Protein AF-M0CV07-F1 (afdb_monomer)

Solvent-accessible surface area (backbone atoms only — not comparable to full-atom values): 6206 Å² total; per-residue (Å²): 136,77,86,66,75,60,74,77,75,52,49,67,61,52,50,53,52,54,54,72,73,46,84,64,43,80,46,78,39,77,52,39,69,82,63,46,51,57,53,55,58,57,44,60,37,77,94,36,38,83,41,36,40,38,36,39,58,52,60,93,46,68,66,61,40,54,72,29,34,51,72,66,55,49,51,51,49,53,57,33,34,78,72,71,34,29,45,78,32,77,49,70,67,58,43,51,54,56,51,54,55,50,64,78,73,108

Organism: NCBI:txid1227487

pLDDT: mean 89.31, std 11.96, range [41.94, 97.12]

Mean predicted aligned error: 5.39 Å

Radius of gyration: 15.45 Å; Cα contacts (8 Å, |Δi|>4): 89; chains: 1; bounding box: 53×27×34 Å

Nearest PDB structures (foldseek):
  6n8k-assembly1_b  TM=4.224E-01  e=8.595E-01  Saccharomyces cerevisiae S288C
  3h1f-assembly1_A  TM=4.923E-01  e=4.258E+00  Helicobacter pylori 26695
  3h1e-assembly1_A  TM=5.001E-01  e=7.760E+00  Helicobacter pylori 26695
  3bre-assembly1_B  TM=3.076E-01  e=8.867E+00  Pseudomonas aeruginosa PAO1

Secondary structure (DSSP, 8-state):
------TTTTHHHHHHHHHHH-SSEEEEES--TTTHHHHHHHHTSHHHHTTEEEEEE--SSHHHHHHH--HHHHHHHHHHHHTTSEEEESSHHHHHHHHHHHHTT-

Structure (mmCIF, N/CA/C/O backbone):
data_AF-M0CV07-F1
#
_entry.id   AF-M0CV07-F1
#
loop_
_atom_site.group_PDB
_atom_site.id
_atom_site.type_symbol
_atom_site.label_atom_id
_atom_site.label_alt_id
_atom_site.label_comp_id
_atom_site.label_asym_id
_atom_site.label_entity_id
_atom_site.label_seq_id
_atom_site.pdbx_PDB_ins_code
_atom_site.Cartn_x
_atom_site.Cartn_y
_atom_site.Cartn_z
_atom_site.occupancy
_atom_site.B_iso_or_equiv
_atom_site.auth_seq_id
_atom_site.auth_comp_id
_atom_site.auth_asym_id
_atom_site.auth_atom_id
_atom_site.pdbx_PDB_model_num
ATOM 1 N N . MET A 1 1 ? -36.889 4.716 -19.869 1.00 41.94 1 MET A N 1
ATOM 2 C CA . MET A 1 1 ? -36.852 3.315 -19.419 1.00 41.94 1 MET A CA 1
ATOM 3 C C . MET A 1 1 ? -35.384 3.005 -19.248 1.00 41.94 1 MET A C 1
ATOM 5 O O . MET A 1 1 ? -34.702 2.878 -20.249 1.00 41.94 1 MET A O 1
ATOM 9 N N . GLU A 1 2 ? -34.942 3.081 -17.992 1.00 49.91 2 GLU A N 1
ATOM 10 C CA . GLU A 1 2 ? -33.685 2.538 -17.466 1.00 49.91 2 GLU A CA 1
ATOM 11 C C . GLU A 1 2 ? -32.380 2.882 -18.209 1.00 49.91 2 GLU A C 1
ATOM 13 O O . GLU A 1 2 ? -31.745 2.026 -18.813 1.00 49.91 2 GLU A O 1
ATOM 18 N N . ASP A 1 3 ? -31.899 4.117 -18.009 1.00 53.09 3 ASP A N 1
ATOM 19 C CA . ASP A 1 3 ? -30.475 4.294 -17.697 1.00 53.09 3 ASP A CA 1
ATOM 20 C C . ASP A 1 3 ? -30.264 3.650 -16.320 1.00 53.09 3 ASP A C 1
ATOM 22 O O . ASP A 1 3 ? -30.369 4.298 -15.274 1.00 53.09 3 ASP A O 1
ATOM 26 N N . VAL A 1 4 ? -30.102 2.325 -16.303 1.00 58.41 4 VAL A N 1
ATOM 27 C CA . VAL A 1 4 ? -29.539 1.652 -15.137 1.00 58.41 4 VAL A CA 1
ATOM 28 C C . VAL A 1 4 ? -28.161 2.269 -14.982 1.00 58.41 4 VAL A C 1
ATOM 30 O O . VAL A 1 4 ? -27.299 2.021 -15.818 1.00 58.41 4 VAL A O 1
ATOM 33 N N . PHE A 1 5 ? -27.994 3.116 -13.962 1.00 54.97 5 PHE A N 1
ATOM 34 C CA . PHE A 1 5 ? -26.694 3.583 -13.489 1.00 54.97 5 PHE A CA 1
ATOM 35 C C . PHE A 1 5 ? -25.742 2.395 -13.570 1.00 54.97 5 PHE A C 1
ATOM 37 O O . PHE A 1 5 ? -25.956 1.398 -12.866 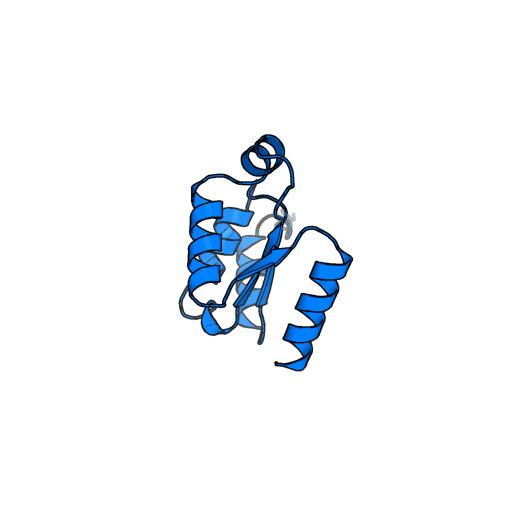1.00 54.97 5 PHE A O 1
ATOM 44 N N . ASP A 1 6 ? -24.765 2.453 -14.474 1.00 59.91 6 ASP A N 1
ATOM 45 C CA . ASP A 1 6 ? -23.784 1.393 -14.559 1.00 59.91 6 ASP A CA 1
ATOM 46 C C . ASP A 1 6 ? -23.056 1.420 -13.221 1.00 59.91 6 ASP A C 1
ATOM 48 O O . ASP A 1 6 ? -22.312 2.338 -12.885 1.00 59.91 6 ASP A O 1
ATOM 52 N N . PHE A 1 7 ? -23.348 0.434 -12.381 1.00 52.28 7 PHE A N 1
ATOM 53 C CA . PHE A 1 7 ? -22.805 0.364 -11.038 1.00 52.28 7 PHE A CA 1
ATOM 54 C C . PHE A 1 7 ? -21.274 0.260 -11.074 1.00 52.28 7 PHE A C 1
ATOM 56 O O . PHE A 1 7 ? -20.639 0.414 -10.031 1.00 52.28 7 PHE A O 1
ATOM 63 N N . THR A 1 8 ? -20.665 -0.038 -12.224 1.00 56.88 8 THR A N 1
ATOM 64 C CA . THR A 1 8 ? -19.213 0.018 -12.405 1.00 56.88 8 THR A CA 1
ATOM 65 C C . THR A 1 8 ? -18.667 1.452 -12.487 1.00 56.88 8 THR A C 1
ATOM 67 O O . THR A 1 8 ? -17.499 1.646 -12.157 1.00 56.88 8 THR A O 1
ATOM 70 N N . GLU A 1 9 ? -19.489 2.463 -12.800 1.00 64.19 9 GLU A N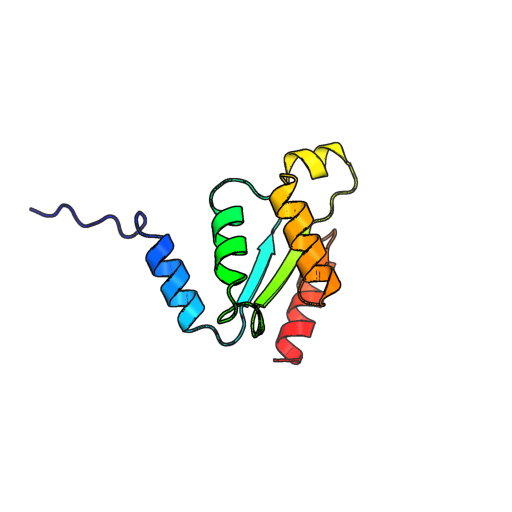 1
ATOM 71 C CA . GLU A 1 9 ? -19.050 3.864 -12.915 1.00 64.19 9 GLU A CA 1
ATOM 72 C C . GLU A 1 9 ? -18.750 4.520 -11.560 1.00 64.19 9 GLU A C 1
ATOM 74 O O . GLU A 1 9 ? -17.808 5.306 -11.453 1.00 64.19 9 GLU A O 1
ATOM 79 N N . ASP A 1 10 ? -19.468 4.160 -10.490 1.00 76.56 10 ASP A N 1
ATOM 80 C CA . ASP A 1 10 ? -19.271 4.771 -9.166 1.00 76.56 10 ASP A CA 1
ATOM 81 C C . ASP A 1 10 ? -18.330 3.957 -8.262 1.00 76.56 10 ASP A C 1
ATOM 83 O O . ASP A 1 10 ? -18.608 3.635 -7.098 1.00 76.56 10 ASP A O 1
ATOM 87 N N . TRP A 1 11 ? -17.183 3.577 -8.827 1.00 83.19 11 TRP A N 1
ATOM 88 C CA . TRP A 1 11 ? -16.155 2.813 -8.118 1.00 83.19 11 TRP A CA 1
ATOM 89 C C . TRP A 1 11 ? -15.687 3.537 -6.849 1.00 83.19 11 TRP A C 1
ATOM 91 O O . TRP A 1 11 ? -15.423 2.894 -5.833 1.00 83.19 11 TRP A O 1
ATOM 101 N N . THR A 1 12 ? -15.650 4.875 -6.872 1.00 86.81 12 THR A N 1
ATOM 102 C CA . THR A 1 12 ? -15.196 5.672 -5.727 1.00 86.81 12 THR A CA 1
ATOM 103 C C . THR A 1 12 ? -16.136 5.541 -4.532 1.00 86.81 12 THR A C 1
ATOM 105 O O . THR A 1 12 ? -15.657 5.402 -3.407 1.00 86.81 12 THR A O 1
ATOM 108 N N . ALA A 1 13 ? -17.459 5.544 -4.738 1.00 88.19 13 ALA A N 1
ATOM 109 C CA . ALA A 1 13 ? -18.423 5.357 -3.658 1.00 88.19 13 ALA A CA 1
ATOM 110 C C . ALA A 1 13 ? -18.309 3.954 -3.050 1.00 88.19 13 ALA A C 1
ATOM 112 O O . ALA A 1 13 ? -18.284 3.802 -1.827 1.00 88.19 13 ALA A O 1
ATOM 113 N N . LYS A 1 14 ? -18.162 2.930 -3.898 1.00 88.81 14 LYS A N 1
ATOM 114 C CA . LYS A 1 14 ? -17.979 1.540 -3.459 1.00 88.81 14 LYS A CA 1
ATOM 115 C C . LYS A 1 14 ? -16.694 1.348 -2.673 1.00 88.81 14 LYS A C 1
ATOM 117 O O . LYS A 1 14 ? -16.723 0.732 -1.614 1.00 88.81 14 LYS A O 1
ATOM 122 N N . PHE A 1 15 ? -15.591 1.905 -3.164 1.00 90.62 15 PHE A N 1
ATOM 123 C CA . PHE A 1 15 ? -14.306 1.873 -2.481 1.00 90.62 15 PHE 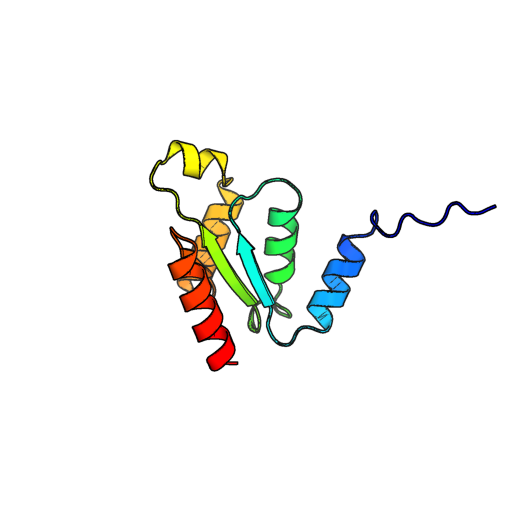A CA 1
ATOM 124 C C . PHE A 1 15 ? -14.418 2.490 -1.085 1.00 90.62 15 PHE A C 1
ATOM 126 O O . PHE A 1 15 ? -14.094 1.838 -0.098 1.00 90.62 15 PHE A O 1
ATOM 133 N N . LYS A 1 16 ? -14.985 3.698 -0.979 1.00 91.81 16 LYS A N 1
ATOM 134 C CA . LYS A 1 16 ? -15.213 4.373 0.309 1.00 91.81 16 LYS A CA 1
ATOM 135 C C . LYS A 1 16 ? -16.060 3.538 1.265 1.00 91.81 16 LYS A C 1
ATO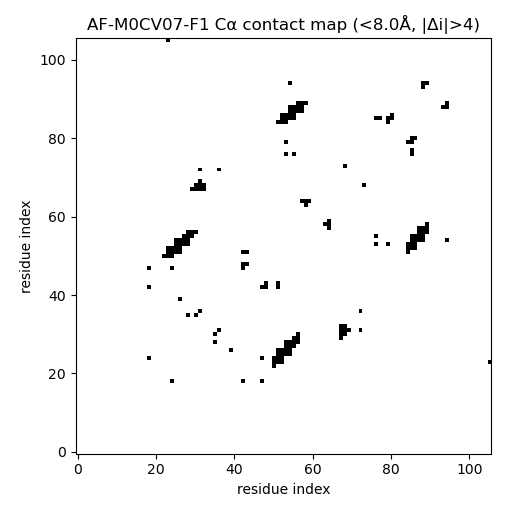M 137 O O . LYS A 1 16 ? -15.723 3.422 2.441 1.00 91.81 16 LYS A O 1
ATOM 142 N N . LEU A 1 17 ? -17.138 2.939 0.760 1.00 92.50 17 LEU A N 1
ATOM 143 C CA . LEU A 1 17 ? -18.015 2.096 1.560 1.00 92.50 17 LEU A CA 1
ATOM 144 C C . LEU A 1 17 ? -17.270 0.855 2.071 1.00 92.50 17 LEU A C 1
ATOM 146 O O . LEU A 1 17 ? -17.300 0.583 3.268 1.00 92.50 17 LEU A O 1
ATOM 150 N N . LEU A 1 18 ? -16.544 0.150 1.200 1.00 92.62 18 LEU A N 1
ATOM 151 C CA . LEU A 1 18 ? -15.744 -1.020 1.578 1.00 92.62 18 LEU A CA 1
ATOM 152 C C . LEU A 1 18 ? -14.697 -0.673 2.633 1.00 92.62 18 LEU A C 1
ATOM 154 O O . LEU A 1 18 ? -14.586 -1.382 3.630 1.00 92.62 18 LEU A O 1
ATOM 158 N N . LEU A 1 19 ? -13.986 0.443 2.453 1.00 94.25 19 LEU A N 1
ATOM 159 C CA . LEU A 1 19 ? -13.041 0.918 3.453 1.00 94.25 19 LEU A CA 1
ATOM 160 C C . LEU A 1 19 ? -13.748 1.160 4.778 1.00 94.25 19 LEU A C 1
ATOM 162 O O . LEU A 1 19 ? -13.269 0.676 5.793 1.00 94.25 19 LEU A O 1
ATOM 166 N N . SER A 1 20 ? -14.888 1.858 4.799 1.00 92.38 20 SER A N 1
ATOM 167 C CA . SER A 1 20 ? -15.596 2.181 6.046 1.00 92.38 20 SER A CA 1
ATOM 168 C C . SER A 1 20 ? -15.883 0.943 6.910 1.00 92.38 20 SER A C 1
ATOM 170 O O . SER A 1 20 ? -15.681 1.004 8.121 1.00 92.38 20 SER A O 1
ATOM 172 N N . TYR A 1 21 ? -16.206 -0.196 6.289 1.00 94.06 21 TYR A N 1
ATOM 173 C CA . TYR A 1 21 ? -16.486 -1.463 6.975 1.00 94.06 21 TYR A CA 1
ATOM 174 C C . TYR A 1 21 ? -15.257 -2.332 7.282 1.00 94.06 21 TYR A C 1
ATOM 176 O O . TYR A 1 21 ? -15.402 -3.338 7.969 1.00 94.06 21 TYR A O 1
ATOM 184 N N . ALA A 1 22 ? -14.069 -2.005 6.774 1.00 93.56 22 ALA A N 1
ATOM 185 C CA . ALA A 1 22 ? -12.893 -2.860 6.917 1.00 93.56 22 ALA A CA 1
ATOM 186 C C . ALA A 1 22 ? -12.167 -2.632 8.251 1.00 93.56 22 ALA A C 1
ATOM 188 O O . ALA A 1 22 ? -11.649 -1.547 8.495 1.00 93.56 22 ALA A O 1
ATOM 189 N N . ASP A 1 23 ? -12.023 -3.651 9.095 1.00 92.12 23 ASP A N 1
ATOM 190 C CA . ASP A 1 23 ? -11.204 -3.533 10.315 1.00 92.12 23 ASP A CA 1
ATOM 191 C C . ASP A 1 23 ? -9.704 -3.431 10.002 1.00 92.12 23 ASP A C 1
ATOM 193 O O . ASP A 1 23 ? -8.937 -2.812 10.736 1.00 92.12 23 ASP A O 1
ATOM 197 N N . THR A 1 24 ? -9.281 -4.019 8.882 1.00 92.12 24 THR A N 1
ATOM 198 C CA . THR A 1 24 ? -7.907 -3.982 8.374 1.00 92.12 24 THR A CA 1
ATOM 199 C C . THR A 1 24 ? -7.928 -3.751 6.870 1.00 92.12 24 THR A C 1
ATOM 201 O O . THR A 1 24 ? -8.673 -4.402 6.139 1.00 92.12 24 THR A O 1
ATOM 204 N N . ILE A 1 25 ? -7.102 -2.819 6.402 1.00 94.69 25 ILE A N 1
ATOM 205 C CA . ILE A 1 25 ? -6.966 -2.461 4.991 1.00 94.69 25 ILE A CA 1
ATOM 206 C C . ILE A 1 25 ? -5.575 -2.887 4.528 1.00 94.69 25 ILE A C 1
ATOM 208 O O . ILE A 1 25 ? -4.563 -2.430 5.059 1.00 94.69 25 ILE A O 1
ATOM 212 N N . VAL A 1 26 ? -5.523 -3.740 3.508 1.00 94.75 26 VAL A N 1
ATOM 213 C CA . VAL A 1 26 ? -4.270 -4.195 2.898 1.00 94.75 26 VAL A CA 1
ATOM 214 C C . VAL A 1 26 ? -4.197 -3.663 1.475 1.00 94.75 26 VAL A C 1
ATOM 216 O O . VAL A 1 26 ? -4.935 -4.114 0.603 1.00 94.75 26 VAL A O 1
ATOM 219 N N . GLY A 1 27 ? -3.321 -2.685 1.244 1.00 94.44 27 GLY A N 1
ATOM 220 C CA . GLY A 1 27 ? -3.063 -2.150 -0.093 1.00 94.44 27 GLY A CA 1
ATOM 221 C C . GLY A 1 27 ? -1.873 -2.861 -0.720 1.00 94.44 27 GLY A C 1
ATOM 222 O O . GLY A 1 27 ? -0.782 -2.778 -0.169 1.00 94.44 27 GLY A O 1
ATOM 223 N N . VAL A 1 28 ? -2.056 -3.540 -1.851 1.00 95.69 28 VAL A N 1
ATOM 224 C CA . VAL A 1 28 ? -0.963 -4.184 -2.597 1.00 95.69 28 VAL A CA 1
ATOM 225 C C . VAL A 1 28 ? -0.802 -3.479 -3.935 1.00 95.69 28 VAL A C 1
ATOM 227 O O . VAL A 1 28 ? -1.741 -3.428 -4.723 1.00 95.69 28 VAL A O 1
ATOM 230 N N . TYR A 1 29 ? 0.389 -2.948 -4.186 1.00 96.00 29 TYR A N 1
ATOM 231 C CA . TYR A 1 29 ? 0.694 -2.135 -5.353 1.00 96.00 29 TYR A CA 1
ATOM 232 C C . TYR A 1 29 ? 1.855 -2.737 -6.140 1.00 96.00 29 TYR A C 1
ATOM 234 O O . TYR A 1 29 ? 2.893 -3.094 -5.577 1.00 96.00 29 TYR A O 1
ATOM 242 N N . GLU A 1 30 ? 1.669 -2.823 -7.453 1.00 96.06 30 GLU A N 1
ATOM 243 C CA . GLU A 1 30 ? 2.714 -3.173 -8.423 1.00 96.06 30 GLU A CA 1
ATOM 244 C C . GLU A 1 30 ? 3.080 -1.984 -9.317 1.00 96.06 30 GLU A C 1
ATOM 246 O O . GLU A 1 30 ? 4.157 -1.980 -9.908 1.00 96.06 30 GLU A O 1
ATOM 251 N N . HIS A 1 31 ? 2.198 -0.983 -9.395 1.00 95.56 31 HIS A N 1
ATOM 252 C CA . HIS A 1 31 ? 2.364 0.248 -10.156 1.00 95.56 31 HIS A CA 1
ATOM 253 C C . HIS A 1 31 ? 1.432 1.353 -9.627 1.00 95.56 31 HIS A C 1
ATOM 255 O O . HIS A 1 31 ? 0.522 1.110 -8.834 1.00 95.56 31 HIS A O 1
ATOM 261 N N . SER A 1 32 ? 1.624 2.576 -10.118 1.00 94.69 32 SER A N 1
ATOM 262 C CA . SER A 1 32 ? 0.853 3.776 -9.751 1.00 94.69 32 SER A CA 1
ATOM 263 C C . SER A 1 32 ? -0.139 4.248 -10.822 1.00 94.69 32 SER A C 1
ATOM 265 O O . SER A 1 32 ? -0.766 5.294 -10.662 1.00 94.69 32 SER A O 1
ATOM 267 N N . HIS A 1 33 ? -0.277 3.512 -11.927 1.00 92.38 33 HIS A N 1
ATOM 268 C CA . HIS A 1 33 ? -1.162 3.894 -13.030 1.00 92.38 33 HIS A CA 1
ATOM 269 C C . HIS A 1 33 ? -2.645 3.948 -12.629 1.00 92.38 33 HIS A 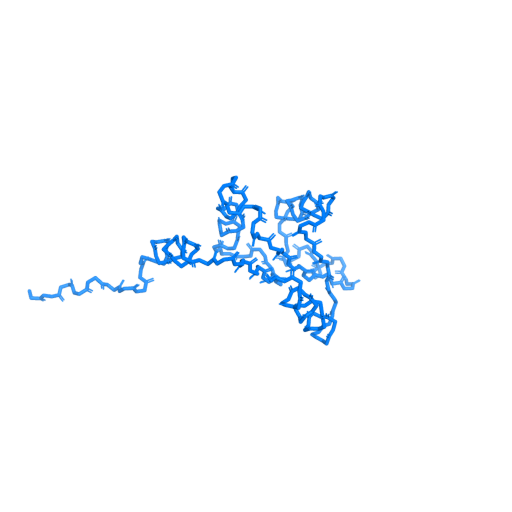C 1
ATOM 271 O O . HIS A 1 33 ? -3.102 3.203 -11.764 1.00 92.38 33 HIS A O 1
ATOM 277 N N . GLY A 1 34 ? -3.415 4.803 -13.306 1.00 87.44 34 GLY A N 1
ATOM 278 C CA . GLY A 1 34 ? -4.863 4.896 -13.115 1.00 87.44 34 GLY A CA 1
ATOM 279 C C . GLY A 1 34 ? -5.262 5.426 -11.733 1.00 87.44 34 GLY A C 1
ATOM 280 O O . GLY A 1 34 ? -4.744 6.439 -11.267 1.00 87.44 34 GLY A O 1
ATOM 281 N N . GLY A 1 35 ? -6.227 4.758 -11.096 1.00 85.88 35 GLY A N 1
ATOM 282 C CA . GLY A 1 35 ? -6.832 5.187 -9.830 1.00 85.88 35 GLY A CA 1
ATOM 283 C C . GLY A 1 35 ? -5.979 4.957 -8.578 1.00 85.88 35 GLY A C 1
ATOM 284 O O . GLY A 1 35 ? -6.326 5.481 -7.523 1.00 85.88 35 GLY A O 1
ATOM 285 N N . HIS A 1 36 ? -4.855 4.241 -8.660 1.00 90.25 36 HIS A N 1
ATOM 286 C CA . HIS A 1 36 ? -4.117 3.791 -7.470 1.00 90.25 36 HIS A CA 1
ATOM 287 C C . HIS A 1 36 ? -3.511 4.923 -6.642 1.00 90.25 36 HIS A C 1
ATOM 289 O O . HIS A 1 36 ? -3.489 4.850 -5.416 1.00 90.25 36 HIS A O 1
ATOM 295 N N . CYS A 1 37 ? -3.070 6.010 -7.282 1.00 90.56 37 CYS A N 1
ATOM 296 C CA . CYS A 1 37 ? -2.658 7.214 -6.557 1.00 90.56 37 CYS A CA 1
ATOM 297 C C . CYS A 1 37 ? -3.800 7.804 -5.726 1.00 90.56 37 CYS A C 1
ATOM 299 O O . CYS A 1 37 ? -3.575 8.275 -4.613 1.00 90.56 37 CYS A O 1
ATOM 301 N N . TRP A 1 38 ? -5.019 7.779 -6.265 1.00 91.44 38 TRP A N 1
ATOM 302 C CA . TRP A 1 38 ? -6.195 8.273 -5.563 1.00 91.44 38 TRP A CA 1
ATOM 303 C C . TRP A 1 38 ? -6.586 7.336 -4.420 1.00 91.44 38 TRP A C 1
ATOM 305 O O . TRP A 1 38 ? -6.835 7.811 -3.318 1.00 91.44 38 TRP A O 1
ATOM 315 N N . GLU A 1 39 ? -6.574 6.022 -4.649 1.00 93.00 39 GLU A N 1
ATOM 316 C CA . GLU A 1 39 ? -6.861 5.012 -3.622 1.00 93.00 39 GLU A CA 1
ATOM 317 C C . GLU A 1 39 ? -5.884 5.123 -2.449 1.00 93.00 39 GLU A C 1
ATOM 319 O O . GLU A 1 39 ? -6.321 5.263 -1.306 1.00 93.00 39 GLU A O 1
ATOM 324 N N . ALA A 1 40 ? -4.578 5.153 -2.740 1.00 93.38 40 ALA A N 1
ATOM 325 C CA . ALA A 1 40 ? -3.518 5.301 -1.746 1.00 93.38 40 ALA A CA 1
ATOM 326 C C . ALA A 1 40 ? -3.627 6.630 -0.981 1.00 93.38 40 ALA A C 1
ATOM 328 O O . ALA A 1 40 ? -3.554 6.652 0.245 1.00 93.38 40 ALA A O 1
ATOM 329 N N . GLY A 1 41 ? -3.881 7.737 -1.687 1.00 92.56 41 GLY A N 1
ATOM 330 C CA . GLY A 1 41 ? -4.088 9.037 -1.050 1.00 92.56 41 GLY A CA 1
ATOM 331 C C . GLY A 1 41 ? -5.350 9.087 -0.184 1.00 92.56 41 GLY A C 1
ATOM 332 O O . GLY A 1 41 ? -5.370 9.757 0.847 1.00 92.56 41 GLY A O 1
ATOM 333 N N . PHE A 1 42 ? -6.406 8.366 -0.566 1.00 93.38 42 PHE A N 1
ATOM 334 C CA . PHE A 1 42 ? -7.649 8.326 0.194 1.00 93.38 42 PHE A CA 1
ATOM 335 C C . PHE A 1 42 ? -7.502 7.514 1.488 1.00 93.38 42 PHE A C 1
ATOM 337 O O 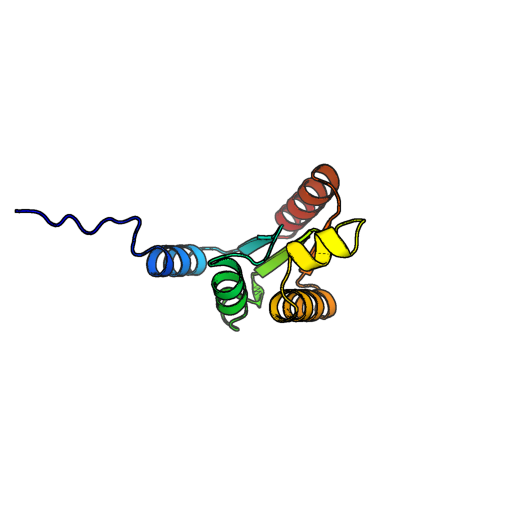. PHE A 1 42 ? -7.914 7.989 2.545 1.00 93.38 42 PHE A O 1
ATOM 344 N N . ILE A 1 43 ? -6.862 6.340 1.440 1.00 94.25 43 ILE A N 1
ATOM 345 C CA . ILE A 1 43 ? -6.602 5.517 2.640 1.00 94.25 43 ILE A CA 1
ATOM 346 C C . ILE A 1 43 ? -5.555 6.126 3.581 1.00 94.25 43 ILE A C 1
ATOM 348 O O . ILE A 1 43 ? -5.441 5.695 4.727 1.00 94.25 43 ILE A O 1
ATOM 352 N N . ASP A 1 44 ? -4.818 7.148 3.138 1.00 91.81 44 ASP A N 1
ATOM 353 C CA . ASP A 1 44 ? -3.860 7.865 3.983 1.00 91.81 44 ASP A CA 1
ATOM 354 C C . ASP A 1 44 ? -4.506 8.862 4.961 1.00 91.81 44 ASP A C 1
ATOM 356 O O . ASP A 1 44 ? -3.846 9.422 5.842 1.00 91.81 44 ASP A O 1
ATOM 360 N N . GLN A 1 45 ? -5.814 9.085 4.836 1.00 91.88 45 GLN A N 1
ATOM 361 C CA . GLN A 1 45 ? -6.570 9.890 5.787 1.00 91.88 45 GLN A CA 1
ATOM 362 C C . GLN A 1 45 ? -6.532 9.263 7.182 1.00 91.88 45 GLN A C 1
ATOM 364 O O . GLN A 1 45 ? -6.520 8.043 7.333 1.00 91.88 45 GLN A O 1
ATOM 369 N N . TYR A 1 46 ? -6.557 10.105 8.219 1.00 87.94 46 TYR A N 1
ATOM 370 C CA . TYR A 1 46 ? -6.404 9.682 9.617 1.00 87.94 46 TYR A CA 1
ATOM 371 C C . TYR A 1 46 ? -7.331 8.521 10.021 1.00 87.94 46 TYR A C 1
ATOM 373 O O . TYR A 1 46 ? -6.890 7.603 10.708 1.00 87.94 46 TYR A O 1
ATOM 381 N N . GLU A 1 47 ? -8.581 8.537 9.551 1.00 91.50 47 GLU A N 1
ATOM 382 C CA . GLU A 1 47 ? -9.592 7.504 9.820 1.00 91.50 47 GLU A CA 1
ATOM 383 C C . GLU A 1 47 ? -9.183 6.108 9.316 1.00 91.50 47 GLU A C 1
ATOM 385 O O . GLU A 1 47 ? -9.578 5.093 9.883 1.00 91.50 47 GLU A O 1
ATOM 390 N N . TYR A 1 48 ? -8.375 6.038 8.257 1.00 94.50 48 TYR A N 1
ATOM 391 C CA . TYR A 1 48 ? -8.030 4.792 7.567 1.00 94.50 48 TYR A CA 1
ATOM 392 C C . TYR A 1 48 ? -6.568 4.402 7.754 1.00 94.50 48 TYR A C 1
ATOM 394 O O . TYR A 1 48 ? -6.243 3.215 7.821 1.00 94.50 48 TYR A O 1
ATOM 402 N N . ARG A 1 49 ? -5.683 5.385 7.920 1.00 91.94 49 ARG A N 1
ATOM 403 C CA . ARG A 1 49 ? -4.237 5.183 8.010 1.00 91.94 49 ARG A CA 1
ATOM 404 C C . ARG A 1 49 ? -3.834 4.258 9.157 1.00 91.94 49 ARG A C 1
ATOM 406 O O . ARG A 1 49 ? -2.898 3.476 9.021 1.00 91.94 49 ARG A O 1
ATOM 413 N N . THR A 1 50 ? -4.531 4.318 10.291 1.00 92.31 50 THR A N 1
ATOM 414 C CA . THR A 1 50 ? -4.219 3.507 11.483 1.00 92.31 50 THR A CA 1
ATOM 415 C C . THR A 1 50 ? -4.523 2.019 11.309 1.00 92.31 50 THR A C 1
ATOM 417 O O . THR A 1 50 ? -3.894 1.193 11.974 1.00 92.31 50 THR A O 1
ATOM 420 N N . ARG A 1 51 ? -5.430 1.679 10.390 1.00 92.94 51 ARG A N 1
ATOM 421 C CA . ARG A 1 51 ? -5.829 0.308 10.038 1.00 92.94 51 ARG A CA 1
ATOM 422 C C . ARG A 1 51 ? -5.291 -0.153 8.679 1.00 92.94 51 ARG A C 1
ATOM 424 O O . ARG A 1 51 ? -5.626 -1.241 8.228 1.00 92.94 51 ARG A O 1
ATOM 431 N N . THR A 1 52 ? -4.463 0.664 8.027 1.00 95.00 52 THR A N 1
ATOM 432 C CA . THR A 1 52 ? -3.896 0.364 6.708 1.00 95.00 52 THR A CA 1
ATOM 433 C C . THR A 1 52 ? -2.473 -0.176 6.819 1.00 95.00 52 THR A C 1
ATOM 435 O O . THR A 1 52 ? -1.646 0.381 7.543 1.00 95.00 52 THR A O 1
ATOM 438 N N . GLN A 1 53 ? -2.178 -1.224 6.049 1.00 96.25 53 GLN A N 1
ATOM 439 C CA . GLN A 1 53 ? -0.826 -1.681 5.738 1.00 96.25 53 GLN A CA 1
ATOM 440 C C . GLN A 1 53 ? -0.649 -1.735 4.215 1.00 96.25 53 GLN A C 1
ATOM 442 O O . GLN A 1 53 ? -1.388 -2.430 3.517 1.00 96.25 53 GLN A O 1
ATOM 447 N N . ALA A 1 54 ? 0.335 -1.004 3.699 1.00 96.50 54 ALA A N 1
ATOM 448 C CA . ALA A 1 54 ? 0.676 -1.004 2.283 1.00 96.50 54 ALA A CA 1
ATOM 449 C C . ALA A 1 54 ? 1.814 -1.991 1.973 1.00 96.50 54 ALA A C 1
ATOM 451 O O . ALA A 1 54 ? 2.754 -2.165 2.749 1.00 96.50 54 ALA A O 1
ATOM 452 N N . PHE A 1 55 ? 1.748 -2.596 0.798 1.00 97.12 55 PHE A N 1
ATOM 453 C CA . PHE A 1 55 ? 2.750 -3.473 0.220 1.00 97.12 55 PHE A CA 1
ATOM 454 C C . PHE A 1 55 ? 3.038 -2.978 -1.185 1.00 97.12 55 PHE A C 1
ATOM 456 O O . PHE A 1 55 ? 2.134 -2.956 -2.013 1.00 9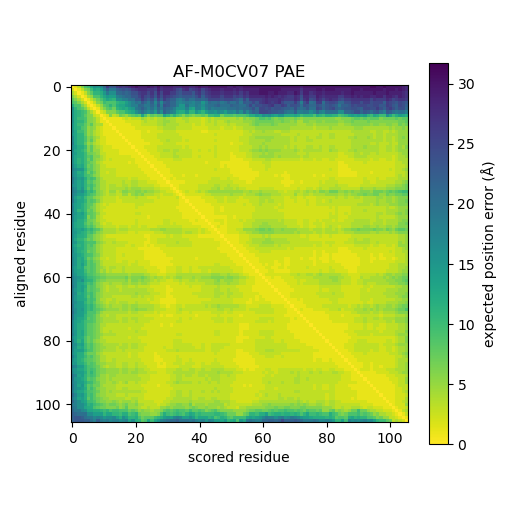7.12 55 PHE A O 1
ATOM 463 N N . TYR A 1 56 ? 4.271 -2.581 -1.473 1.00 96.94 56 TYR A N 1
ATOM 464 C CA . TYR A 1 56 ? 4.629 -2.077 -2.798 1.00 96.94 56 TYR A CA 1
ATOM 465 C C . TYR A 1 56 ? 5.782 -2.880 -3.389 1.00 96.94 56 TYR A C 1
ATOM 467 O O . TYR A 1 56 ? 6.744 -3.227 -2.698 1.00 96.94 56 TYR A O 1
ATOM 475 N N . ARG A 1 57 ? 5.665 -3.208 -4.674 1.00 96.94 57 ARG A N 1
ATOM 476 C CA . ARG A 1 57 ? 6.707 -3.954 -5.371 1.00 96.94 57 ARG A CA 1
ATOM 477 C C . ARG A 1 57 ? 7.947 -3.090 -5.578 1.00 96.94 57 ARG A C 1
ATOM 479 O O . ARG A 1 57 ? 7.829 -1.930 -5.974 1.00 96.94 57 ARG A O 1
ATOM 486 N N . VAL A 1 58 ? 9.114 -3.683 -5.353 1.00 96.25 58 VAL A N 1
ATOM 487 C CA . VAL A 1 58 ? 10.412 -3.151 -5.775 1.00 96.25 58 VAL A CA 1
ATOM 488 C C . VAL A 1 58 ? 10.926 -4.010 -6.923 1.00 96.25 58 VAL A C 1
ATOM 490 O O . VAL A 1 58 ? 10.977 -5.239 -6.819 1.00 96.25 58 VAL A O 1
ATOM 493 N N . TYR A 1 59 ? 11.271 -3.354 -8.022 1.00 95.12 59 TYR A N 1
ATOM 494 C CA . TYR A 1 59 ? 11.829 -3.974 -9.214 1.00 95.12 59 TYR A CA 1
ATOM 495 C C . TYR A 1 59 ? 13.359 -3.971 -9.147 1.00 95.12 59 TYR A C 1
ATOM 497 O O . TYR A 1 59 ? 13.962 -3.192 -8.412 1.00 95.12 59 TYR A O 1
ATOM 505 N N . ALA A 1 60 ? 13.984 -4.911 -9.857 1.00 94.88 60 ALA A N 1
ATOM 506 C CA . ALA A 1 60 ? 15.441 -5.029 -9.885 1.00 94.88 60 ALA A CA 1
ATOM 507 C C . ALA A 1 60 ? 16.090 -4.004 -10.826 1.00 94.88 60 ALA A C 1
ATOM 509 O O . ALA A 1 60 ? 17.234 -3.619 -10.595 1.00 94.88 60 ALA A O 1
ATOM 510 N N . ASP A 1 61 ? 15.367 -3.608 -11.875 1.00 96.50 61 ASP A N 1
ATOM 511 C CA . ASP A 1 61 ? 15.778 -2.599 -12.842 1.00 96.50 61 ASP A CA 1
ATOM 512 C C . ASP A 1 61 ? 15.141 -1.249 -12.486 1.00 96.50 61 ASP A C 1
ATOM 514 O O . ASP A 1 61 ? 13.954 -1.178 -12.144 1.00 96.50 61 ASP A O 1
ATOM 518 N N . ASP A 1 62 ? 15.941 -0.186 -12.552 1.00 93.81 62 ASP A N 1
ATOM 519 C CA . ASP A 1 62 ? 15.486 1.174 -12.286 1.00 93.81 62 ASP A CA 1
ATOM 520 C C . ASP A 1 62 ? 14.471 1.630 -13.345 1.00 93.81 62 ASP A C 1
ATOM 522 O O . ASP A 1 62 ? 13.502 2.300 -12.992 1.00 93.81 62 ASP A O 1
ATOM 526 N N . ASP A 1 63 ? 14.631 1.234 -14.611 1.00 96.38 63 ASP A N 1
ATOM 527 C CA . ASP A 1 63 ? 13.700 1.594 -15.685 1.00 96.38 63 ASP A CA 1
ATOM 528 C C . ASP A 1 63 ? 12.318 0.973 -15.425 1.00 96.38 63 ASP A C 1
ATOM 530 O O . ASP A 1 63 ? 11.307 1.675 -15.469 1.00 96.38 63 ASP A O 1
ATOM 534 N N . ASP A 1 64 ? 12.267 -0.305 -15.028 1.00 95.75 64 ASP A N 1
ATOM 535 C CA . ASP A 1 64 ? 11.019 -0.971 -14.621 1.00 95.75 64 ASP A CA 1
ATOM 536 C C . ASP A 1 64 ? 10.377 -0.268 -13.412 1.00 95.75 64 ASP A C 1
ATOM 538 O O . ASP A 1 64 ? 9.155 -0.114 -13.329 1.00 95.75 64 ASP A O 1
ATOM 542 N N . GLN A 1 65 ? 11.201 0.179 -12.460 1.00 94.69 65 GLN A N 1
ATOM 543 C CA . GLN A 1 65 ? 10.742 0.892 -11.273 1.00 94.69 65 GLN A CA 1
ATOM 544 C C . GLN A 1 65 ? 10.146 2.265 -11.626 1.00 94.69 65 GLN A C 1
ATOM 546 O O . GLN A 1 65 ? 9.108 2.638 -11.063 1.00 94.69 65 GLN A O 1
ATOM 551 N N . TYR A 1 66 ? 10.785 3.008 -12.536 1.00 94.38 66 TYR A N 1
ATOM 552 C CA . TYR A 1 66 ? 10.328 4.318 -13.006 1.00 94.38 66 TYR A CA 1
ATOM 553 C C . TYR A 1 66 ? 9.065 4.223 -13.856 1.00 94.38 66 TYR A C 1
ATOM 555 O O . TYR A 1 66 ? 8.169 5.053 -13.698 1.00 94.38 66 TYR A O 1
ATOM 563 N N . GLU A 1 67 ? 8.968 3.207 -14.712 1.00 96.06 67 GLU A N 1
ATOM 564 C CA . GLU A 1 67 ? 7.756 2.939 -15.481 1.00 96.06 67 GLU A CA 1
ATOM 565 C C . GLU A 1 67 ? 6.592 2.591 -14.548 1.00 96.06 67 GLU A C 1
ATOM 567 O O . GLU A 1 67 ? 5.504 3.151 -14.673 1.00 96.06 67 GLU A O 1
ATOM 572 N N . ALA A 1 68 ? 6.819 1.740 -13.542 1.00 95.81 68 ALA A N 1
ATOM 573 C CA . ALA A 1 68 ? 5.769 1.326 -12.619 1.00 95.81 68 ALA A CA 1
ATOM 574 C C . ALA A 1 68 ? 5.251 2.472 -11.728 1.00 95.81 68 ALA A C 1
ATOM 576 O O . ALA A 1 68 ? 4.040 2.594 -11.493 1.00 95.81 68 ALA A O 1
ATOM 577 N N . TYR A 1 69 ? 6.131 3.323 -11.190 1.00 96.25 69 TYR A N 1
ATOM 578 C CA . TYR A 1 69 ? 5.751 4.310 -10.176 1.00 96.25 69 TYR A CA 1
ATOM 579 C C . TYR A 1 69 ? 6.144 5.739 -10.524 1.00 96.25 69 TYR A C 1
ATOM 581 O O . TYR A 1 69 ? 7.315 6.072 -10.678 1.00 96.25 69 TYR A O 1
ATOM 589 N N . ASN A 1 70 ? 5.163 6.642 -10.477 1.00 94.19 70 ASN A N 1
ATOM 590 C CA . ASN A 1 70 ? 5.460 8.064 -10.468 1.00 94.19 70 ASN A CA 1
ATOM 591 C C . ASN A 1 70 ? 6.110 8.488 -9.136 1.00 94.19 70 ASN A C 1
ATOM 593 O O . ASN A 1 70 ? 5.902 7.883 -8.078 1.00 94.19 70 ASN A O 1
ATOM 597 N N . GLY A 1 71 ? 6.870 9.586 -9.181 1.00 92.50 71 GLY A N 1
ATOM 598 C CA . GLY A 1 71 ? 7.645 10.060 -8.031 1.00 92.50 71 GLY A CA 1
ATOM 599 C C . GLY A 1 71 ? 6.806 10.415 -6.798 1.00 92.50 71 GLY A C 1
ATOM 600 O O . GLY A 1 71 ? 7.279 10.258 -5.670 1.00 92.50 71 GLY A O 1
ATOM 601 N N . MET A 1 72 ? 5.552 10.845 -6.978 1.00 92.81 72 MET A N 1
ATOM 602 C CA . MET A 1 72 ? 4.655 11.154 -5.860 1.00 92.81 72 MET A CA 1
ATOM 603 C C . MET A 1 72 ? 4.253 9.882 -5.114 1.00 92.81 72 MET A C 1
ATOM 605 O O . MET A 1 72 ? 4.376 9.825 -3.891 1.00 92.81 72 MET A O 1
ATOM 609 N N . PHE A 1 73 ? 3.829 8.853 -5.848 1.00 95.12 73 PHE A N 1
ATOM 610 C CA . PHE A 1 73 ? 3.457 7.567 -5.271 1.00 95.12 73 PHE A CA 1
ATOM 611 C C . PHE A 1 73 ? 4.644 6.919 -4.556 1.00 95.12 73 PHE A C 1
ATOM 613 O O . PHE A 1 73 ? 4.516 6.478 -3.416 1.00 95.12 73 PHE A O 1
ATOM 620 N N . TRP A 1 74 ? 5.820 6.936 -5.186 1.00 93.00 74 TRP A N 1
ATOM 621 C CA . TRP A 1 74 ? 7.048 6.419 -4.584 1.00 93.00 74 TRP A CA 1
ATOM 622 C C . TRP A 1 74 ? 7.386 7.113 -3.258 1.00 93.00 74 TRP A C 1
ATOM 624 O O . TRP A 1 74 ? 7.620 6.460 -2.239 1.00 93.00 74 TRP A O 1
ATOM 634 N N . THR A 1 75 ? 7.350 8.448 -3.243 1.00 93.25 75 THR A N 1
ATOM 635 C CA . THR A 1 75 ? 7.634 9.239 -2.036 1.00 93.25 75 THR A CA 1
ATOM 636 C C . THR A 1 75 ? 6.604 8.970 -0.938 1.00 93.25 75 THR A C 1
ATOM 638 O O . THR A 1 75 ? 6.954 8.870 0.240 1.00 93.25 75 THR A O 1
ATOM 641 N N . HIS A 1 76 ? 5.336 8.804 -1.316 1.00 94.38 76 HIS A N 1
ATOM 642 C CA . HIS A 1 76 ? 4.264 8.448 -0.397 1.00 94.38 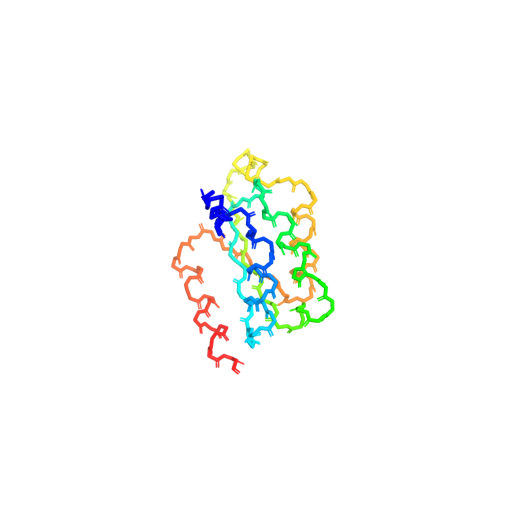76 HIS A CA 1
ATOM 643 C C . HIS A 1 76 ? 4.485 7.063 0.239 1.00 94.38 76 HIS A C 1
ATOM 645 O O . HIS A 1 76 ? 4.449 6.952 1.466 1.00 94.38 76 HIS A O 1
ATOM 651 N N . MET A 1 77 ? 4.822 6.035 -0.551 1.00 95.56 77 MET A N 1
ATOM 652 C CA . MET A 1 77 ? 5.152 4.698 -0.029 1.00 95.56 77 MET A CA 1
ATOM 653 C C . MET A 1 77 ? 6.338 4.739 0.940 1.00 95.56 77 MET A C 1
ATOM 655 O O . MET A 1 77 ? 6.271 4.153 2.019 1.00 95.56 77 MET A O 1
ATOM 659 N N . ARG A 1 78 ? 7.393 5.499 0.619 1.00 94.19 78 ARG A N 1
ATOM 660 C CA . ARG A 1 78 ? 8.541 5.698 1.521 1.00 94.19 78 ARG A CA 1
ATOM 661 C C . ARG A 1 78 ? 8.154 6.391 2.827 1.00 94.19 78 ARG A C 1
ATOM 663 O O . ARG A 1 78 ? 8.642 6.019 3.890 1.00 94.19 78 ARG A O 1
ATOM 670 N N . SER A 1 79 ? 7.247 7.366 2.779 1.00 94.00 79 SER A N 1
ATOM 671 C CA . SER A 1 79 ? 6.720 8.007 3.989 1.00 94.00 79 SER A CA 1
ATOM 672 C C . SER A 1 79 ? 5.960 7.018 4.880 1.00 94.00 79 SER A C 1
ATOM 674 O O . SER A 1 79 ? 6.145 7.029 6.098 1.00 94.00 79 SER A O 1
ATOM 676 N N . LEU A 1 80 ? 5.147 6.137 4.288 1.00 94.81 80 LEU A N 1
ATOM 677 C CA . LEU A 1 80 ? 4.450 5.076 5.016 1.00 94.81 80 LEU A CA 1
ATOM 678 C C . LEU A 1 80 ? 5.420 4.037 5.594 1.00 94.81 80 LEU A C 1
ATOM 680 O O . LEU A 1 80 ? 5.246 3.605 6.732 1.00 94.81 80 LEU A O 1
ATOM 684 N N . GLU A 1 81 ? 6.460 3.665 4.850 1.00 95.25 81 GLU A N 1
ATOM 685 C CA . GLU A 1 81 ? 7.498 2.729 5.298 1.00 95.25 81 GLU A CA 1
ATOM 686 C C . GLU A 1 81 ? 8.228 3.259 6.539 1.00 95.25 81 GLU A C 1
ATOM 688 O O . GLU A 1 81 ? 8.367 2.539 7.527 1.00 95.25 81 GLU A O 1
ATOM 693 N N . ASN A 1 82 ? 8.576 4.551 6.553 1.00 94.81 82 ASN A N 1
ATOM 694 C CA . ASN A 1 82 ? 9.248 5.206 7.682 1.00 94.81 82 ASN A CA 1
ATOM 695 C C . ASN A 1 82 ? 8.454 5.164 8.996 1.00 94.81 82 ASN A C 1
ATOM 697 O O . ASN A 1 82 ? 9.037 5.289 10.072 1.00 94.81 82 ASN A O 1
ATOM 701 N N . ILE A 1 83 ? 7.132 4.999 8.924 1.00 94.12 83 ILE A N 1
ATOM 702 C CA . ILE A 1 83 ? 6.260 4.872 10.099 1.00 94.12 83 ILE A CA 1
ATOM 703 C C . ILE A 1 83 ? 5.758 3.435 10.313 1.00 94.12 83 ILE A C 1
ATOM 705 O O . ILE A 1 83 ? 4.802 3.219 11.057 1.00 94.12 83 ILE A O 1
ATOM 709 N N . GLY A 1 84 ? 6.364 2.452 9.639 1.00 93.88 84 GLY A N 1
ATOM 710 C CA . GLY A 1 84 ? 6.027 1.031 9.757 1.00 93.88 84 GLY A CA 1
ATOM 711 C C . GLY A 1 84 ? 4.726 0.610 9.064 1.00 93.88 84 GLY A C 1
ATOM 712 O O . GLY A 1 84 ? 4.258 -0.508 9.273 1.00 93.88 84 GLY A O 1
ATOM 713 N N . ARG A 1 85 ? 4.132 1.477 8.235 1.00 94.38 85 ARG A N 1
ATOM 714 C CA . ARG A 1 85 ? 2.838 1.257 7.561 1.00 94.38 85 ARG A CA 1
ATOM 715 C C . ARG A 1 85 ? 2.951 0.818 6.107 1.00 94.38 85 ARG A C 1
ATOM 717 O O . ARG A 1 85 ? 1.932 0.521 5.492 1.00 94.38 85 ARG A O 1
ATOM 724 N N . ALA A 1 86 ? 4.162 0.731 5.567 1.00 95.81 86 ALA A N 1
ATOM 725 C CA . ALA A 1 86 ? 4.413 0.080 4.289 1.00 95.81 86 ALA A CA 1
ATOM 726 C C . ALA A 1 86 ? 5.553 -0.933 4.393 1.00 95.81 86 ALA A C 1
ATOM 728 O O . ALA A 1 86 ? 6.443 -0.790 5.231 1.00 95.81 86 ALA A O 1
ATOM 729 N N . ARG A 1 87 ? 5.508 -1.959 3.545 1.00 96.50 87 ARG A N 1
ATOM 730 C CA . ARG A 1 87 ? 6.582 -2.935 3.347 1.00 96.50 87 ARG A CA 1
ATOM 731 C C . ARG A 1 87 ? 6.811 -3.127 1.852 1.00 96.50 87 ARG A C 1
ATOM 733 O O . ARG A 1 87 ? 5.864 -3.102 1.068 1.00 96.50 87 ARG A O 1
ATOM 740 N N . SER A 1 88 ? 8.060 -3.322 1.459 1.00 96.31 88 SER A N 1
ATOM 741 C CA . SER A 1 88 ? 8.395 -3.682 0.085 1.00 96.31 88 SER A CA 1
ATOM 742 C C . SER A 1 88 ? 8.420 -5.197 -0.112 1.00 96.31 88 SER A C 1
ATOM 744 O O . SER A 1 88 ? 8.628 -5.975 0.826 1.00 96.31 88 SER A O 1
ATOM 746 N N . TRP A 1 89 ? 8.209 -5.621 -1.354 1.00 97.12 89 TRP A N 1
ATOM 747 C CA . TRP A 1 89 ? 8.341 -7.013 -1.773 1.00 97.12 89 TRP A CA 1
ATOM 748 C C . TRP A 1 89 ? 8.903 -7.094 -3.195 1.00 97.12 89 TRP A C 1
ATOM 750 O O . TRP A 1 89 ? 8.752 -6.168 -3.989 1.00 97.12 89 TRP A O 1
ATOM 760 N N . THR A 1 90 ? 9.569 -8.198 -3.516 1.00 96.50 90 THR A N 1
ATOM 761 C CA . THR A 1 90 ? 10.207 -8.427 -4.826 1.00 96.50 90 THR A CA 1
ATOM 762 C C . THR A 1 90 ? 9.582 -9.607 -5.568 1.00 96.50 90 THR A C 1
ATOM 764 O O . THR A 1 90 ? 9.506 -9.604 -6.797 1.00 96.50 90 THR A O 1
ATOM 767 N N . ASP A 1 91 ? 9.082 -10.595 -4.824 1.00 95.38 91 ASP A N 1
ATOM 768 C CA . ASP A 1 91 ? 8.415 -11.783 -5.340 1.00 95.38 91 ASP A CA 1
ATOM 769 C C . ASP A 1 91 ? 7.116 -12.102 -4.578 1.00 95.38 91 ASP A C 1
ATOM 771 O O . ASP A 1 91 ? 6.882 -11.660 -3.448 1.00 95.38 91 ASP A O 1
ATOM 775 N N . ARG A 1 92 ? 6.260 -12.905 -5.217 1.00 95.38 92 ARG A N 1
ATOM 776 C CA . ARG A 1 92 ? 4.935 -13.264 -4.698 1.00 95.38 92 ARG A CA 1
ATOM 777 C C . ARG A 1 92 ? 4.991 -14.069 -3.398 1.00 95.38 92 ARG A C 1
ATOM 779 O O . ARG A 1 92 ? 4.096 -13.918 -2.573 1.00 95.38 92 ARG A O 1
ATOM 786 N N . ALA A 1 93 ? 5.983 -14.941 -3.217 1.00 96.25 93 ALA A N 1
ATOM 787 C CA . ALA A 1 93 ? 6.065 -15.764 -2.012 1.00 96.25 93 ALA A CA 1
ATOM 788 C C . ALA A 1 93 ? 6.370 -14.889 -0.791 1.00 96.25 93 ALA A C 1
ATOM 790 O O . ALA A 1 93 ? 5.711 -15.021 0.240 1.00 96.25 93 ALA A O 1
ATOM 791 N N . THR A 1 94 ? 7.290 -13.936 -0.952 1.00 94.94 94 THR A N 1
ATOM 792 C CA . THR A 1 94 ? 7.594 -12.921 0.058 1.00 94.94 94 THR A CA 1
ATOM 793 C C . THR A 1 94 ? 6.362 -12.072 0.386 1.00 94.94 94 THR A C 1
ATOM 795 O O . THR A 1 94 ? 6.049 -11.891 1.561 1.00 94.94 94 THR A O 1
ATOM 798 N N . LEU A 1 95 ? 5.613 -11.602 -0.621 1.00 95.81 95 LEU A N 1
ATOM 799 C CA . LEU A 1 95 ? 4.367 -10.856 -0.396 1.00 95.81 95 LEU A CA 1
ATOM 800 C C . LEU A 1 95 ? 3.362 -11.657 0.445 1.00 95.81 95 LEU A C 1
ATOM 802 O O . LEU A 1 95 ? 2.873 -11.155 1.456 1.00 95.81 95 LEU A O 1
ATOM 806 N N . LEU A 1 96 ? 3.071 -12.901 0.049 1.00 95.12 96 LEU A N 1
ATOM 807 C CA . LEU A 1 96 ? 2.099 -13.749 0.746 1.00 95.12 96 LEU A CA 1
ATOM 808 C C . LEU A 1 96 ? 2.511 -13.988 2.200 1.00 95.12 96 LEU A C 1
ATOM 810 O O . LEU A 1 96 ? 1.700 -13.802 3.101 1.00 95.12 96 LEU A O 1
ATOM 814 N N . GLN A 1 97 ? 3.790 -14.287 2.439 1.00 95.12 97 GLN A N 1
ATOM 815 C CA . GLN A 1 97 ? 4.309 -14.454 3.793 1.00 95.12 97 GLN A CA 1
ATOM 816 C C . GLN A 1 97 ? 4.095 -13.197 4.650 1.00 95.12 97 GLN A C 1
ATOM 818 O O . GLN A 1 97 ? 3.705 -13.301 5.813 1.00 95.12 97 GLN A O 1
ATOM 823 N N . GLN A 1 98 ? 4.358 -12.007 4.103 1.00 94.69 98 GLN A N 1
ATOM 824 C CA . GLN A 1 98 ? 4.202 -10.768 4.863 1.00 94.69 98 GLN A CA 1
ATOM 825 C C . GLN A 1 98 ? 2.728 -10.422 5.137 1.00 94.69 98 GLN A C 1
ATOM 827 O O . GLN A 1 98 ? 2.431 -9.869 6.199 1.00 94.69 98 GLN A O 1
ATOM 832 N N . VAL A 1 99 ? 1.820 -10.741 4.209 1.00 92.56 99 VAL A N 1
ATOM 833 C CA . VAL A 1 99 ? 0.369 -10.561 4.388 1.00 92.56 99 VAL A CA 1
ATOM 834 C C . VAL A 1 99 ? -0.170 -11.531 5.440 1.00 92.56 99 VAL A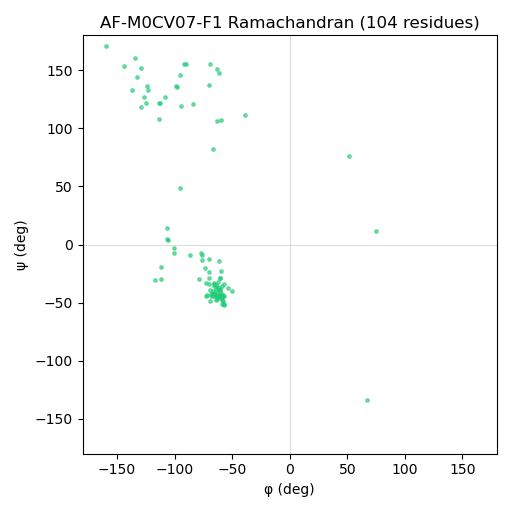 C 1
ATOM 836 O O . VAL A 1 99 ? -0.893 -11.105 6.339 1.00 92.56 99 VAL A O 1
ATOM 839 N N . ASP A 1 100 ? 0.243 -12.798 5.406 1.00 91.75 100 ASP A N 1
ATOM 840 C CA . ASP A 1 100 ? -0.156 -13.795 6.407 1.00 91.75 100 ASP A CA 1
ATOM 841 C C . ASP A 1 100 ? 0.295 -13.385 7.817 1.00 91.75 100 ASP A C 1
ATOM 843 O O . ASP A 1 100 ? -0.458 -13.492 8.785 1.00 91.75 100 ASP A O 1
ATOM 847 N N . GLN A 1 101 ? 1.510 -12.842 7.946 1.00 90.25 101 GLN A N 1
ATOM 848 C CA . GLN A 1 101 ? 2.005 -12.313 9.220 1.00 90.25 101 GLN A CA 1
ATOM 849 C C . GLN A 1 101 ? 1.166 -11.146 9.745 1.00 90.25 101 GLN A C 1
ATOM 851 O O . GLN A 1 101 ? 0.987 -11.037 10.955 1.00 90.25 101 GLN A O 1
ATOM 856 N N . LEU A 1 102 ? 0.666 -10.278 8.861 1.00 88.44 102 LEU A N 1
ATOM 857 C CA . LEU A 1 102 ? -0.218 -9.182 9.250 1.00 88.44 102 LEU A CA 1
ATOM 858 C C . LEU A 1 102 ? -1.565 -9.719 9.755 1.00 88.44 102 LEU A C 1
ATOM 860 O O . LEU A 1 102 ? -2.042 -9.283 10.800 1.00 88.44 102 LEU A O 1
ATOM 864 N N . ALA A 1 103 ? -2.142 -10.702 9.058 1.00 78.88 103 ALA A N 1
ATOM 865 C CA . ALA A 1 103 ? -3.416 -11.310 9.437 1.00 78.88 103 ALA A CA 1
ATOM 866 C C . ALA A 1 103 ? -3.360 -12.006 10.809 1.00 78.88 103 ALA A C 1
ATOM 868 O O . ALA A 1 103 ? -4.339 -11.994 11.543 1.00 78.88 103 ALA A O 1
ATOM 869 N N . LEU A 1 104 ? -2.208 -12.570 11.186 1.00 75.50 104 LEU A N 1
ATOM 870 C CA . LEU A 1 104 ? -1.996 -13.180 12.507 1.00 75.50 104 LEU A CA 1
ATOM 871 C C . LEU A 1 104 ? -1.799 -12.160 13.645 1.00 75.50 104 LEU A C 1
ATOM 873 O O . LEU A 1 104 ? -1.807 -12.546 14.813 1.00 75.50 104 LEU A O 1
ATOM 877 N N . GLN A 1 105 ? -1.562 -10.887 13.317 1.00 69.69 105 GLN A N 1
ATOM 878 C CA . GLN A 1 105 ? -1.342 -9.790 14.271 1.00 69.69 105 GLN A CA 1
ATOM 879 C C . GLN A 1 105 ? -2.583 -8.908 14.479 1.00 69.69 105 GLN A C 1
ATOM 881 O O . GLN A 1 105 ? -2.541 -8.014 15.326 1.00 69.69 105 GLN A O 1
ATOM 886 N N . SER A 1 106 ? -3.631 -9.136 13.684 1.00 61.09 106 SER A N 1
ATOM 887 C CA . SER A 1 106 ? -4.889 -8.377 13.663 1.00 61.09 106 SER A CA 1
ATOM 888 C C . SER A 1 106 ? -5.924 -9.032 14.573 1.00 61.09 106 SER A C 1
ATOM 890 O O . SER A 1 106 ? -6.631 -8.284 15.282 1.00 61.09 106 SER A O 1
#

Sequence (106 aa):
MEDVFDFTEDWTAKFKLLLSYADTIVGVYEHSHGGHCWEAGFIDQYEYRTRTQAFYRVYADDDDQYEAYNGMFWTHMRSLENIGRARSWTDRATLLQQVDQLALQS

Foldseek 3Di:
DDPPPPPVVVVVVVLVVVQVPDQAAEAEFAADPDCNVVSLVVCCPPVRQVRAAYEYEDEPDVVSVCVRYDPVVVVSLVVCVVVVRYDYDHDDVVVVVVVVVVVVVD

InterPro domains:
  IPR058483 Protein of unknown function DUF8170 [PF26508] (10-62)